Protein AF-A0AAV9ZJG4-F1 (afdb_monomer_lite)

Secondary structure (DSSP, 8-state):
--HHHHHHHT-GGGTTS---HHHHHHHHHHHHHHHHHHH--TTTT--S-TTS-TTT-TTHHHHHHHS-HHHHHHHHHHHHHHHHS---HHHHHHHHHHHHHTHHHHHHHHHHHHHHHHHHS-----

Foldseek 3Di:
DDPVVVVVQCDPVDPPSNDDPQVVLQCLLLQLLVLLLPQQDVPLVVDPDPPDDLLRDDPLVVSLVPDPPSNVVSLPCNVVSCVVHPDDPSSVVSVCSCVVPRVVSSVSSVRNVVVVVCVVCPDPDD

Radius of gyration: 18.26 Å; chains: 1; bounding box: 48×45×38 Å

Sequence (126 aa):
MHASFGDFIMKPSHKPWSLDVAVAKNTLASGCLAMLQKQLKFNICNFPDSHLSNKEVTGSEKFIADLPDALTYASQFWGSHLADSMFDDKILVLLKEFLGTKFLFWSEVVSLRQEVVTAAFPCRNT

Organism: NCBI:txid2862362

pLDDT: mean 81.09, std 13.99, range [36.88, 97.31]

Structure (mmCIF, N/CA/C/O backbone):
data_AF-A0AAV9ZJG4-F1
#
_entry.id   AF-A0AAV9ZJG4-F1
#
loop_
_atom_site.group_PDB
_atom_site.id
_atom_site.type_symbol
_atom_site.label_atom_id
_atom_site.label_alt_id
_atom_site.label_comp_id
_atom_site.label_asym_id
_atom_site.label_entity_id
_atom_site.label_seq_id
_atom_site.pdbx_PDB_ins_code
_atom_site.Cartn_x
_atom_site.Cartn_y
_atom_site.Cartn_z
_atom_site.occupancy
_atom_site.B_iso_or_equiv
_atom_site.auth_seq_id
_atom_site.auth_comp_id
_atom_site.auth_asym_id
_atom_site.auth_atom_id
_atom_site.pdbx_PDB_model_num
ATOM 1 N N . MET A 1 1 ? 19.265 7.763 3.104 1.00 53.19 1 MET A N 1
ATOM 2 C CA . MET A 1 1 ? 19.841 6.955 2.005 1.00 53.19 1 MET A CA 1
ATOM 3 C C . MET A 1 1 ? 20.750 7.874 1.194 1.00 53.19 1 MET A C 1
ATOM 5 O O . MET A 1 1 ? 20.349 9.007 0.968 1.00 53.19 1 MET A O 1
ATOM 9 N N . HIS A 1 2 ? 21.972 7.465 0.839 1.00 72.38 2 HIS A N 1
ATOM 10 C CA . HIS A 1 2 ? 22.884 8.321 0.064 1.00 72.38 2 HIS A CA 1
ATOM 11 C C . HIS A 1 2 ? 22.439 8.362 -1.407 1.00 72.38 2 HIS A C 1
ATOM 13 O O . HIS A 1 2 ? 22.121 7.309 -1.959 1.00 72.38 2 HIS A O 1
ATOM 19 N N . ALA A 1 3 ? 22.421 9.542 -2.039 1.00 67.94 3 ALA A N 1
ATOM 20 C CA . ALA A 1 3 ? 21.928 9.720 -3.413 1.00 67.94 3 ALA A CA 1
ATOM 21 C C . ALA A 1 3 ? 22.610 8.770 -4.418 1.00 67.94 3 ALA A C 1
ATOM 23 O O . ALA A 1 3 ? 21.952 8.187 -5.275 1.00 67.94 3 ALA A O 1
ATOM 24 N N . SER A 1 4 ? 23.904 8.492 -4.219 1.00 79.31 4 SER A N 1
ATOM 25 C CA . SER A 1 4 ? 24.670 7.601 -5.099 1.00 79.31 4 SER A CA 1
ATOM 26 C C . SER A 1 4 ? 24.218 6.138 -5.079 1.00 79.31 4 SER A C 1
ATOM 28 O O . SER A 1 4 ? 24.581 5.396 -5.985 1.00 79.31 4 SER A O 1
ATOM 30 N N . PHE A 1 5 ? 23.484 5.688 -4.053 1.00 76.75 5 PHE A N 1
ATOM 31 C CA . PHE A 1 5 ? 23.027 4.298 -3.982 1.00 76.75 5 PHE A CA 1
ATOM 32 C C . PHE A 1 5 ? 21.896 4.035 -4.979 1.00 76.75 5 PHE A C 1
ATOM 34 O O . PHE A 1 5 ? 21.943 3.038 -5.695 1.00 76.75 5 PHE A O 1
ATOM 41 N N . GLY A 1 6 ? 20.925 4.952 -5.071 1.00 73.44 6 GLY A N 1
ATOM 42 C CA . GLY A 1 6 ? 19.853 4.877 -6.066 1.00 73.44 6 GLY A CA 1
ATOM 43 C C . GLY A 1 6 ? 20.415 4.904 -7.487 1.00 73.44 6 GLY A C 1
ATOM 44 O O . GLY A 1 6 ? 20.127 4.018 -8.289 1.00 73.44 6 GLY A O 1
ATOM 45 N N . ASP A 1 7 ? 21.322 5.842 -7.754 1.00 77.62 7 ASP A N 1
ATOM 46 C CA . ASP A 1 7 ? 21.979 5.961 -9.060 1.00 77.62 7 ASP A CA 1
ATOM 47 C C . ASP A 1 7 ? 22.820 4.731 -9.424 1.00 77.62 7 ASP A C 1
ATOM 49 O O . ASP 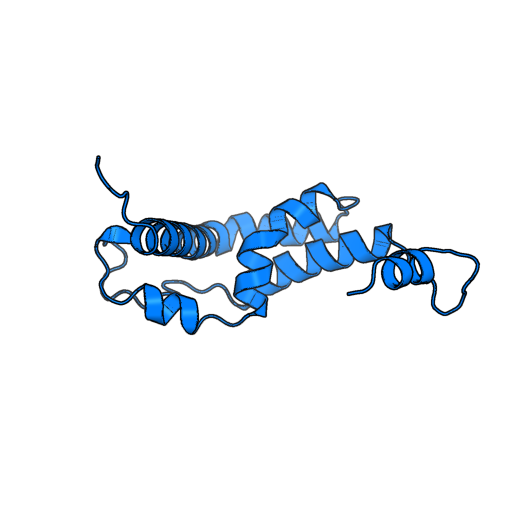A 1 7 ? 22.973 4.399 -10.601 1.00 77.62 7 ASP A O 1
ATOM 53 N N . PHE A 1 8 ? 23.393 4.053 -8.427 1.00 78.38 8 PHE A N 1
ATOM 54 C CA . PHE A 1 8 ? 24.179 2.841 -8.630 1.00 78.38 8 PHE A CA 1
ATOM 55 C C . PHE A 1 8 ? 23.300 1.659 -9.051 1.00 78.38 8 PHE A C 1
ATOM 57 O O . PHE A 1 8 ? 23.614 0.986 -10.031 1.00 78.38 8 PHE A O 1
ATOM 64 N N . ILE A 1 9 ? 22.179 1.426 -8.362 1.00 80.12 9 ILE A N 1
ATOM 65 C CA . ILE A 1 9 ? 21.298 0.287 -8.659 1.00 80.12 9 ILE A CA 1
ATOM 66 C C . ILE A 1 9 ? 20.468 0.497 -9.928 1.00 80.12 9 ILE A C 1
ATOM 68 O O . ILE A 1 9 ? 20.104 -0.473 -10.575 1.00 80.12 9 ILE A O 1
ATOM 72 N N . MET A 1 10 ? 20.192 1.736 -10.340 1.00 80.69 10 MET A N 1
ATOM 73 C CA . MET A 1 10 ? 19.413 2.008 -11.559 1.00 80.69 10 MET A CA 1
ATOM 74 C C . MET A 1 10 ? 20.226 1.860 -12.856 1.00 80.69 10 MET A C 1
ATOM 76 O O . MET A 1 10 ? 19.665 1.889 -13.950 1.00 80.69 10 MET A O 1
ATOM 80 N N . LYS A 1 11 ? 21.550 1.700 -12.765 1.00 80.38 11 LYS A N 1
ATOM 81 C CA . LYS A 1 11 ? 22.441 1.602 -13.927 1.00 80.38 11 LYS A CA 1
ATOM 82 C C . LYS A 1 11 ? 22.491 0.167 -14.481 1.00 80.38 11 LYS A C 1
ATOM 84 O O . LYS A 1 11 ? 22.970 -0.737 -13.791 1.00 80.38 11 LYS A O 1
ATOM 89 N N . PRO A 1 12 ? 22.121 -0.058 -15.761 1.00 71.38 12 PRO A N 1
ATOM 90 C CA . PRO A 1 12 ? 22.137 -1.389 -16.385 1.00 71.38 12 PRO A CA 1
ATOM 91 C C . PRO A 1 12 ? 23.527 -2.036 -16.467 1.00 71.38 12 PRO A C 1
ATOM 93 O O . PRO A 1 12 ? 23.640 -3.248 -16.631 1.00 71.38 12 PRO A O 1
ATOM 96 N N . SER A 1 13 ? 24.593 -1.236 -16.359 1.00 76.50 13 SER A N 1
ATOM 97 C CA . SER A 1 13 ? 25.990 -1.680 -16.397 1.00 76.50 13 SER A CA 1
ATOM 98 C C . SER A 1 13 ? 26.426 -2.478 -15.165 1.00 76.50 13 SER A C 1
ATOM 100 O O . SER A 1 13 ? 27.489 -3.088 -15.197 1.00 76.50 13 SER A O 1
ATOM 102 N N . HIS A 1 14 ? 25.633 -2.495 -14.088 1.00 75.88 14 HIS A N 1
ATOM 103 C CA . HIS A 1 14 ? 25.968 -3.172 -12.830 1.00 75.88 14 HIS A CA 1
ATOM 104 C C . HIS A 1 14 ? 25.203 -4.485 -12.626 1.00 75.88 14 HIS A C 1
ATOM 106 O O . HIS A 1 14 ? 24.881 -4.853 -11.497 1.00 75.88 14 HIS A O 1
ATOM 112 N N . LYS A 1 15 ? 24.903 -5.221 -13.706 1.00 77.00 15 LYS A N 1
ATOM 113 C CA . LYS A 1 15 ? 24.338 -6.575 -13.593 1.00 77.00 15 LYS A CA 1
ATOM 114 C C . LYS A 1 15 ? 25.252 -7.481 -12.746 1.00 77.00 15 LYS A C 1
ATOM 116 O O . LYS A 1 15 ? 26.470 -7.406 -12.896 1.00 77.00 15 LYS A O 1
ATOM 121 N N . PRO A 1 16 ? 24.685 -8.357 -11.895 1.00 74.62 16 PRO A N 1
ATOM 122 C CA . PRO A 1 16 ? 23.255 -8.656 -11.745 1.00 74.62 16 PRO A CA 1
ATOM 123 C C . PRO A 1 16 ? 22.469 -7.703 -10.822 1.00 74.62 16 PRO A C 1
ATOM 125 O O . PRO A 1 16 ? 21.264 -7.870 -10.688 1.00 74.62 16 PRO A O 1
ATOM 128 N N . TRP A 1 17 ? 23.107 -6.712 -10.196 1.00 76.56 17 TRP A N 1
ATOM 129 C CA . TRP A 1 17 ? 22.491 -5.846 -9.175 1.00 76.56 17 TRP A CA 1
ATOM 130 C C . TRP A 1 17 ? 21.710 -4.649 -9.737 1.00 76.56 17 TRP A C 1
ATOM 132 O O . TRP A 1 17 ? 21.218 -3.823 -8.968 1.00 76.56 17 TRP A O 1
ATOM 142 N N . SER A 1 18 ? 21.595 -4.542 -11.064 1.00 79.88 18 SER A N 1
ATOM 143 C CA . SER A 1 18 ? 20.805 -3.498 -11.712 1.00 79.88 18 SER A CA 1
ATOM 144 C C . SER A 1 18 ? 19.307 -3.740 -11.501 1.00 79.88 18 SER A C 1
ATOM 146 O O . SER A 1 18 ? 18.790 -4.793 -11.881 1.00 79.88 18 SER A O 1
ATOM 148 N N . LEU A 1 19 ? 18.611 -2.753 -10.952 1.00 83.19 19 LEU A N 1
ATOM 149 C CA . LEU A 1 19 ? 17.169 -2.731 -10.780 1.00 83.19 19 LEU A CA 1
ATOM 150 C C . LEU A 1 19 ? 16.498 -2.215 -12.054 1.00 83.19 19 LEU A C 1
ATOM 152 O O . LEU A 1 19 ? 16.790 -1.116 -12.524 1.00 83.19 19 LEU A O 1
ATOM 156 N N . ASP A 1 20 ? 15.545 -2.982 -12.572 1.00 87.19 20 ASP A N 1
ATOM 157 C CA . ASP A 1 20 ? 14.613 -2.471 -13.569 1.00 87.19 20 ASP A CA 1
ATOM 158 C C . ASP A 1 20 ? 13.610 -1.539 -12.873 1.00 87.19 20 ASP A C 1
ATOM 160 O O . ASP A 1 20 ? 12.763 -1.968 -12.086 1.00 87.19 20 ASP A O 1
ATOM 164 N N . VAL A 1 21 ? 13.741 -0.240 -13.144 1.00 85.62 21 VAL A N 1
ATOM 165 C CA . VAL A 1 21 ? 12.928 0.812 -12.521 1.00 85.62 21 VAL A CA 1
ATOM 166 C C . VAL A 1 21 ? 11.448 0.646 -12.856 1.00 85.62 21 VAL A C 1
ATOM 168 O O . VAL A 1 21 ? 10.598 0.905 -12.006 1.00 85.62 21 VAL A O 1
ATOM 171 N N . ALA A 1 22 ? 11.124 0.193 -14.065 1.00 86.44 22 ALA A N 1
ATOM 172 C CA . ALA A 1 22 ? 9.746 0.028 -14.496 1.00 86.44 22 ALA A CA 1
ATOM 173 C C . ALA A 1 22 ? 9.093 -1.156 -13.761 1.00 86.44 22 ALA A C 1
ATOM 175 O O . ALA A 1 22 ? 7.990 -1.031 -13.221 1.00 86.44 22 ALA A O 1
ATOM 176 N N . VAL A 1 23 ? 9.818 -2.272 -13.629 1.00 88.38 23 VAL A N 1
ATOM 177 C CA . VAL A 1 23 ? 9.383 -3.423 -12.816 1.00 88.38 23 VAL A CA 1
ATOM 178 C C . VAL A 1 23 ? 9.248 -3.039 -11.341 1.00 88.38 23 VAL A C 1
ATOM 180 O O . VAL A 1 23 ? 8.273 -3.422 -10.689 1.00 88.38 23 VAL A O 1
ATOM 183 N N . ALA A 1 24 ? 10.183 -2.252 -10.804 1.00 89.81 24 ALA A N 1
ATOM 184 C CA . ALA A 1 24 ? 10.135 -1.786 -9.421 1.00 89.81 24 ALA A CA 1
ATOM 185 C C . ALA A 1 24 ? 8.903 -0.906 -9.150 1.00 89.81 24 ALA A C 1
ATOM 187 O O . ALA A 1 24 ? 8.200 -1.128 -8.163 1.00 89.81 24 ALA A O 1
ATOM 188 N N . LYS A 1 25 ? 8.590 0.035 -10.050 1.00 91.19 25 LYS A N 1
ATOM 189 C CA . LYS A 1 25 ? 7.399 0.896 -9.965 1.00 91.19 25 LYS A CA 1
ATOM 190 C C . LYS A 1 25 ? 6.100 0.082 -9.963 1.00 91.19 25 LYS A C 1
ATOM 192 O O . LYS A 1 25 ? 5.275 0.257 -9.066 1.00 91.19 25 LYS A O 1
ATOM 197 N N . ASN A 1 26 ? 5.948 -0.886 -10.874 1.00 92.69 26 ASN A N 1
ATOM 198 C CA . ASN A 1 26 ? 4.778 -1.781 -10.877 1.00 92.69 26 ASN A CA 1
ATOM 199 C C . ASN A 1 26 ? 4.697 -2.638 -9.606 1.00 92.69 26 ASN A C 1
ATOM 201 O O . ASN A 1 26 ? 3.610 -2.881 -9.072 1.00 92.69 26 ASN A O 1
ATOM 205 N N . THR A 1 27 ? 5.843 -3.094 -9.100 1.00 93.69 27 THR A N 1
ATOM 206 C CA . THR A 1 27 ? 5.915 -3.885 -7.866 1.00 93.69 27 THR A CA 1
ATOM 207 C C . THR A 1 27 ? 5.450 -3.071 -6.662 1.00 93.69 27 THR A C 1
ATOM 209 O O . THR A 1 27 ? 4.680 -3.576 -5.850 1.00 93.69 27 THR A O 1
ATOM 212 N N . LEU A 1 28 ? 5.846 -1.800 -6.568 1.00 94.94 28 LEU A N 1
ATOM 213 C CA . LEU A 1 28 ? 5.402 -0.905 -5.499 1.00 94.94 28 LEU A CA 1
ATOM 214 C C . LEU A 1 28 ? 3.901 -0.611 -5.585 1.00 94.94 28 LEU A C 1
ATOM 216 O O . LEU A 1 28 ? 3.210 -0.719 -4.571 1.00 94.94 28 LEU A O 1
ATOM 220 N N . ALA A 1 29 ? 3.381 -0.311 -6.779 1.00 95.94 29 ALA A N 1
ATOM 221 C CA . ALA A 1 29 ? 1.954 -0.056 -6.983 1.00 95.94 29 ALA A CA 1
ATOM 222 C C . ALA A 1 29 ? 1.100 -1.278 -6.608 1.00 95.94 29 ALA A C 1
ATOM 224 O O . ALA A 1 29 ? 0.210 -1.195 -5.757 1.00 95.94 29 ALA A O 1
ATOM 225 N N . SER A 1 30 ? 1.417 -2.439 -7.187 1.00 96.38 30 SER A N 1
ATOM 226 C CA . SER A 1 30 ? 0.697 -3.686 -6.908 1.00 96.38 30 SER A CA 1
ATOM 227 C C . SER A 1 30 ? 0.872 -4.154 -5.460 1.00 96.38 30 SER A C 1
ATOM 229 O O . SER A 1 30 ? -0.088 -4.626 -4.855 1.00 96.38 30 SER A O 1
ATOM 231 N N . GLY A 1 31 ? 2.056 -3.969 -4.870 1.00 96.12 31 GLY A N 1
ATOM 232 C CA . GLY A 1 31 ? 2.323 -4.256 -3.463 1.00 96.12 31 GLY A CA 1
ATOM 233 C C . GLY A 1 31 ? 1.471 -3.405 -2.524 1.00 96.12 31 GLY A C 1
ATOM 234 O O . GLY A 1 31 ? 0.851 -3.944 -1.610 1.00 96.12 31 GLY A O 1
ATOM 235 N N . CYS A 1 32 ? 1.366 -2.097 -2.774 1.00 97.31 32 CYS A N 1
ATOM 236 C CA . CYS A 1 32 ? 0.517 -1.218 -1.971 1.00 97.31 32 CYS A CA 1
ATOM 237 C C . CYS A 1 32 ? -0.962 -1.608 -2.076 1.00 97.31 32 CYS A C 1
ATOM 239 O O . CYS A 1 32 ? -1.618 -1.763 -1.047 1.00 97.31 32 CYS A O 1
ATOM 241 N N . LEU A 1 33 ? -1.474 -1.833 -3.291 1.00 96.75 33 LEU A N 1
ATOM 242 C CA . LEU A 1 33 ? -2.863 -2.258 -3.499 1.00 96.75 33 LEU A CA 1
ATOM 243 C C . LEU A 1 33 ? -3.157 -3.595 -2.805 1.00 96.75 33 LEU A C 1
ATOM 245 O O . LEU A 1 33 ? -4.153 -3.713 -2.095 1.00 96.75 33 LEU A O 1
ATOM 249 N N . ALA A 1 34 ? -2.259 -4.577 -2.923 1.00 95.88 34 ALA A N 1
ATOM 250 C CA . ALA A 1 34 ? -2.394 -5.857 -2.232 1.00 95.88 34 ALA A CA 1
ATOM 251 C C . ALA A 1 34 ? -2.370 -5.693 -0.704 1.00 95.88 34 ALA A C 1
ATOM 253 O O . ALA A 1 34 ? -3.121 -6.368 0.007 1.00 95.88 34 ALA A O 1
ATOM 254 N N . MET A 1 35 ? -1.542 -4.782 -0.179 1.00 95.88 35 MET A N 1
ATOM 255 C CA . MET A 1 35 ? -1.503 -4.523 1.257 1.00 95.88 35 MET A CA 1
ATOM 256 C C . MET A 1 35 ? -2.786 -3.884 1.776 1.00 95.88 35 MET A C 1
ATOM 258 O O . MET A 1 35 ? -3.287 -4.306 2.822 1.00 95.88 35 MET A O 1
ATOM 262 N N . LEU A 1 36 ? -3.330 -2.918 1.036 1.00 94.75 36 LEU A N 1
ATOM 263 C CA . LEU A 1 36 ? -4.616 -2.300 1.341 1.00 94.75 36 LEU A CA 1
ATOM 264 C C . LEU A 1 36 ? -5.731 -3.340 1.301 1.00 94.75 36 LEU A C 1
ATOM 266 O O . LEU A 1 36 ? -6.504 -3.440 2.249 1.00 94.75 36 LEU A O 1
ATOM 270 N N . GLN A 1 37 ? -5.751 -4.187 0.271 1.00 94.12 37 GLN A N 1
ATOM 271 C CA . GLN A 1 37 ? -6.752 -5.240 0.134 1.00 94.12 37 GLN A CA 1
ATOM 272 C C . GLN A 1 37 ? -6.731 -6.223 1.310 1.00 94.12 37 GLN A C 1
ATOM 274 O O . GLN A 1 37 ? -7.782 -6.613 1.823 1.00 94.12 37 GLN A O 1
ATOM 279 N N . LYS A 1 38 ? -5.530 -6.601 1.759 1.00 92.88 38 LYS A N 1
ATOM 280 C CA . LYS A 1 38 ? -5.333 -7.577 2.833 1.00 92.88 38 LYS A CA 1
ATOM 281 C C . LYS A 1 38 ? -5.644 -7.020 4.220 1.00 92.88 38 LYS A C 1
ATOM 283 O O . LYS A 1 38 ? -6.202 -7.744 5.040 1.00 92.88 38 LYS A O 1
ATOM 288 N N . GLN A 1 39 ? -5.217 -5.793 4.516 1.00 91.00 39 GLN A N 1
ATOM 289 C CA . GLN A 1 39 ? -5.228 -5.280 5.890 1.00 91.00 39 GLN A CA 1
ATOM 290 C C . GLN A 1 39 ? -6.386 -4.327 6.189 1.00 91.00 39 GLN A C 1
ATOM 292 O O . GLN A 1 39 ? -6.764 -4.202 7.355 1.00 91.00 39 GLN A O 1
ATOM 297 N N . LEU A 1 40 ? -6.983 -3.688 5.175 1.00 90.44 40 LEU A N 1
ATOM 298 C CA . LEU A 1 40 ? -8.178 -2.882 5.399 1.00 90.44 40 LEU A CA 1
ATOM 299 C C . LEU A 1 40 ? -9.365 -3.779 5.740 1.00 90.44 40 LEU A C 1
ATOM 301 O O . LEU A 1 40 ? -9.704 -4.727 5.022 1.00 90.44 40 LEU A O 1
ATOM 305 N N . LYS A 1 41 ? -10.033 -3.446 6.835 1.00 84.19 41 LYS A N 1
ATOM 306 C CA . LYS A 1 41 ? -11.213 -4.142 7.342 1.00 84.19 41 LYS A CA 1
ATOM 307 C C . LYS A 1 41 ? -12.278 -3.120 7.715 1.00 84.19 41 LYS A C 1
ATOM 309 O O . LYS A 1 41 ? -11.950 -1.969 7.981 1.00 84.19 41 LYS A O 1
ATOM 314 N N . PHE A 1 42 ? -13.535 -3.556 7.715 1.00 74.19 42 PHE A N 1
ATOM 315 C CA . PHE A 1 42 ? -14.633 -2.732 8.210 1.00 74.19 42 PHE A CA 1
ATOM 316 C C . PHE A 1 42 ? -14.343 -2.301 9.646 1.00 74.19 42 PHE A C 1
ATOM 318 O O . PHE A 1 42 ? -13.859 -3.116 10.437 1.00 74.19 42 PHE A O 1
ATOM 325 N N . ASN A 1 43 ? -14.644 -1.039 9.955 1.00 69.44 43 ASN A N 1
ATOM 326 C CA . ASN A 1 43 ? -14.408 -0.449 11.263 1.00 69.44 43 ASN A CA 1
ATOM 327 C C . ASN A 1 43 ? -12.970 -0.688 11.747 1.00 69.44 43 ASN A C 1
ATOM 329 O O . ASN A 1 43 ? -12.738 -1.164 12.860 1.00 69.44 43 ASN A O 1
ATOM 333 N N . ILE A 1 44 ? -11.985 -0.433 10.875 1.00 69.44 44 ILE A N 1
ATOM 334 C CA . ILE A 1 44 ? -10.577 -0.687 11.200 1.00 69.44 44 ILE A CA 1
ATOM 335 C C . ILE A 1 44 ? -10.173 0.053 12.477 1.00 69.44 44 ILE A C 1
ATOM 337 O O . ILE A 1 44 ? -9.464 -0.526 13.293 1.00 69.44 44 ILE A O 1
ATOM 341 N N . CYS A 1 45 ? -10.738 1.244 12.673 1.00 63.78 45 CYS A N 1
ATOM 342 C CA . CYS A 1 45 ? -10.562 2.144 13.808 1.00 63.78 45 CYS A CA 1
ATOM 343 C C . CYS A 1 45 ? -11.339 1.744 15.070 1.00 63.78 45 CYS A C 1
ATOM 345 O O . CYS A 1 45 ? -11.236 2.420 16.091 1.00 63.78 45 CYS A O 1
ATOM 347 N N . ASN A 1 46 ? -12.087 0.636 15.007 1.00 67.50 46 ASN A N 1
ATOM 348 C CA . ASN A 1 46 ? -12.883 0.064 16.088 1.00 67.50 46 ASN A CA 1
ATOM 349 C C . ASN A 1 46 ? -13.773 1.097 16.798 1.00 67.50 46 ASN A C 1
ATOM 351 O O . ASN A 1 46 ? -13.831 1.159 18.028 1.00 67.50 46 ASN A O 1
ATOM 355 N N . PHE A 1 47 ? -14.451 1.926 16.011 1.00 66.88 47 PHE A N 1
ATOM 356 C CA . PHE A 1 47 ? -15.395 2.904 16.507 1.00 66.88 47 PHE A CA 1
ATOM 357 C C . PHE A 1 47 ? -16.599 2.222 17.162 1.00 66.88 47 PHE A C 1
ATOM 359 O O . PHE A 1 47 ? -17.105 1.234 16.617 1.00 66.88 47 PHE A O 1
ATOM 366 N N . PRO A 1 48 ? -17.070 2.742 18.314 1.00 62.09 48 PRO A N 1
ATOM 367 C CA . PRO A 1 48 ? -18.281 2.250 18.970 1.00 62.09 48 PRO A CA 1
ATOM 368 C C . PRO A 1 48 ? -19.523 2.394 18.086 1.00 62.09 48 PRO A C 1
ATOM 370 O O . PRO A 1 48 ? -20.457 1.607 18.204 1.00 62.09 48 PRO A O 1
ATOM 373 N N . ASP A 1 49 ? -19.511 3.395 17.205 1.00 67.12 49 ASP A N 1
ATOM 374 C CA . ASP A 1 49 ? -20.575 3.697 16.262 1.00 67.12 49 ASP A CA 1
ATOM 375 C C . ASP A 1 49 ? -19.959 4.157 14.930 1.00 67.12 49 ASP A C 1
ATOM 377 O O . ASP A 1 49 ? -19.191 5.118 14.886 1.00 67.12 49 ASP A O 1
ATOM 381 N N . SER A 1 50 ? -20.288 3.454 13.844 1.00 66.00 50 SER A N 1
ATOM 382 C CA . SER A 1 50 ? -19.840 3.775 12.483 1.00 66.00 50 SER A CA 1
ATOM 383 C C . SER A 1 50 ? -20.520 5.012 11.884 1.00 66.00 50 SER A C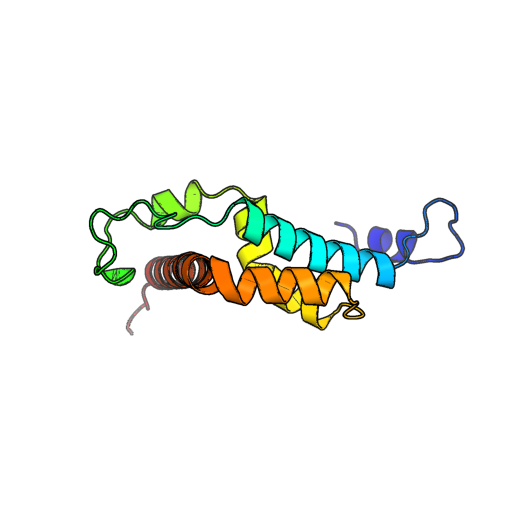 1
ATOM 385 O O . SER A 1 50 ? -20.160 5.426 10.786 1.00 66.00 50 SER A O 1
ATOM 387 N N . HIS A 1 51 ? -21.524 5.580 12.559 1.00 66.00 51 HIS A N 1
ATOM 388 C CA . HIS A 1 51 ? -22.191 6.820 12.163 1.00 66.00 51 HIS A CA 1
ATOM 389 C C . HIS A 1 51 ? -21.510 8.076 12.713 1.00 66.00 51 HIS A C 1
ATOM 391 O O . HIS A 1 51 ? -21.8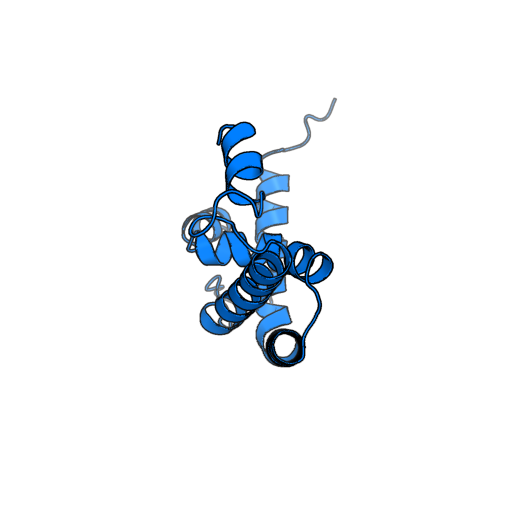28 9.176 12.259 1.00 66.00 51 HIS A O 1
ATOM 397 N N . LEU A 1 52 ? -20.586 7.929 13.667 1.00 62.97 52 LEU A N 1
ATOM 398 C CA . LEU A 1 52 ? -19.823 9.054 14.193 1.00 62.97 52 LEU A CA 1
ATOM 399 C C . LEU A 1 52 ? -18.807 9.532 13.162 1.00 62.97 52 LEU A C 1
ATOM 401 O O . LEU A 1 52 ? -18.113 8.744 12.518 1.00 62.97 52 LEU A O 1
ATOM 405 N N . SER A 1 53 ? -18.693 10.850 13.031 1.00 65.62 53 SER A N 1
ATOM 406 C CA . SER A 1 53 ? -17.627 11.451 12.245 1.00 65.62 53 SER A CA 1
ATOM 407 C C . SER A 1 53 ? -16.274 11.145 12.880 1.00 65.62 53 SER A C 1
ATOM 409 O O . SER A 1 53 ? -16.125 11.158 14.101 1.00 65.62 53 SER A O 1
ATOM 411 N N . ASN A 1 54 ? -15.241 10.987 12.053 1.00 65.88 54 ASN A N 1
ATOM 412 C CA . ASN A 1 54 ? -13.854 10.833 12.505 1.00 65.88 54 ASN A CA 1
ATOM 413 C C . ASN A 1 54 ? -13.395 11.950 13.468 1.00 65.88 54 ASN A C 1
ATOM 415 O O . ASN A 1 54 ? -12.508 11.723 14.287 1.00 65.88 54 ASN A O 1
ATOM 419 N N . LYS A 1 55 ? -14.019 13.137 13.397 1.00 64.69 55 LYS A N 1
ATOM 420 C CA . LYS A 1 55 ? -13.781 14.283 14.296 1.00 64.69 55 LYS A CA 1
ATOM 421 C C . LYS A 1 55 ? -14.366 14.110 15.696 1.00 64.69 55 LYS A C 1
ATOM 423 O O . LYS A 1 55 ? -13.903 14.738 16.640 1.00 64.69 55 LYS A O 1
ATOM 428 N N . GLU A 1 56 ? -15.413 13.306 15.816 1.00 62.19 56 GLU A N 1
ATOM 429 C CA . GLU A 1 56 ? -16.168 13.108 17.055 1.00 62.19 56 GLU A CA 1
ATOM 430 C C . GLU A 1 56 ? -15.572 11.975 17.899 1.00 62.19 56 GLU A C 1
ATOM 432 O O . GLU A 1 56 ? -15.975 11.769 19.045 1.00 62.19 56 GLU A O 1
ATOM 437 N N . VAL A 1 57 ? -14.577 11.257 17.363 1.00 65.25 57 VAL A N 1
ATOM 438 C CA . VAL A 1 57 ? -13.955 10.133 18.052 1.00 65.25 57 VAL A CA 1
ATOM 439 C C . VAL A 1 57 ? -12.745 10.570 18.870 1.00 65.25 57 VAL A C 1
ATOM 441 O O . VAL A 1 57 ? -11.686 10.923 18.353 1.00 65.25 57 VAL A O 1
ATOM 444 N N . THR A 1 58 ? -12.879 10.440 20.186 1.00 65.62 58 THR A N 1
ATOM 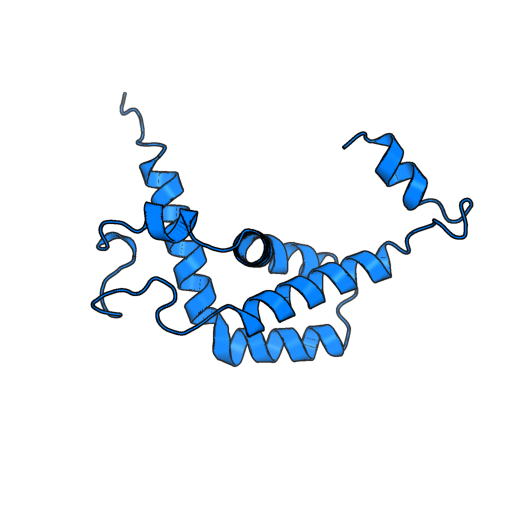445 C CA . THR A 1 58 ? -11.779 10.564 21.145 1.00 65.62 58 THR A CA 1
ATOM 446 C C . THR A 1 58 ? -10.864 9.333 21.081 1.00 65.62 58 THR A C 1
ATOM 448 O O . THR A 1 58 ? -11.327 8.198 21.156 1.00 65.62 58 THR A O 1
ATOM 451 N N . GLY A 1 59 ? -9.546 9.542 20.955 1.00 66.75 59 GLY A N 1
ATOM 452 C CA . GLY A 1 59 ? -8.541 8.462 20.939 1.00 66.75 59 GLY A CA 1
ATOM 453 C C . GLY A 1 59 ? -8.089 7.977 19.553 1.00 66.75 59 GLY A C 1
ATOM 454 O O . GLY A 1 59 ? -7.343 7.000 19.464 1.00 66.75 59 GLY A O 1
ATOM 455 N N . SER A 1 60 ? -8.479 8.669 18.481 1.00 68.75 60 SER A N 1
ATOM 456 C CA . SER A 1 60 ? -8.062 8.392 17.095 1.00 68.75 60 SER A CA 1
ATOM 457 C C . SER A 1 60 ? -6.539 8.438 16.879 1.00 68.75 60 SER A C 1
ATOM 459 O O . SER A 1 60 ? -6.003 7.671 16.081 1.00 68.75 60 SER A O 1
ATOM 461 N N . GLU A 1 61 ? -5.822 9.269 17.638 1.00 72.50 61 GLU A N 1
ATOM 462 C CA . GLU A 1 61 ? -4.354 9.376 17.615 1.00 72.50 61 GLU A CA 1
ATOM 463 C C . GLU A 1 61 ? -3.660 8.057 17.965 1.00 72.50 61 GLU A C 1
ATOM 465 O O . GLU A 1 61 ? -2.740 7.625 17.269 1.00 72.50 61 GLU A O 1
ATOM 470 N N . LYS A 1 62 ? -4.139 7.385 19.018 1.00 74.25 62 LYS A N 1
ATOM 471 C CA . LYS A 1 62 ? -3.605 6.091 19.449 1.00 74.25 62 LYS A CA 1
ATOM 472 C C . LYS A 1 62 ? -3.849 5.028 18.385 1.00 74.25 62 LYS A C 1
ATOM 474 O O . LYS A 1 62 ? -2.964 4.238 18.086 1.00 74.25 62 LYS A O 1
ATOM 479 N N . PHE A 1 63 ? -5.028 5.057 17.770 1.00 75.06 63 PHE A N 1
ATOM 480 C CA . PHE A 1 63 ? -5.364 4.126 16.707 1.00 75.06 63 PHE A CA 1
ATOM 481 C C . PHE A 1 63 ? -4.425 4.263 15.499 1.00 75.06 63 PHE A C 1
ATOM 483 O O . PHE A 1 63 ? -3.919 3.267 14.990 1.00 75.06 63 PHE A O 1
ATOM 490 N N . ILE A 1 64 ? -4.147 5.496 15.065 1.00 76.38 64 ILE A N 1
ATOM 491 C CA . ILE A 1 64 ? -3.197 5.754 13.976 1.00 76.38 64 ILE A CA 1
ATOM 492 C C . ILE A 1 64 ? -1.783 5.306 14.348 1.00 76.38 64 ILE A C 1
ATOM 494 O O . ILE A 1 64 ? -1.084 4.772 13.489 1.00 76.38 64 ILE A O 1
ATOM 498 N N . ALA A 1 65 ? -1.366 5.512 15.599 1.00 78.81 65 ALA A N 1
ATOM 499 C CA . ALA A 1 65 ? -0.062 5.068 16.086 1.00 78.81 65 ALA A CA 1
ATOM 500 C C . ALA A 1 65 ? 0.074 3.534 16.107 1.00 78.81 65 ALA A C 1
ATOM 502 O O . ALA A 1 65 ? 1.167 3.021 15.881 1.00 78.81 65 ALA A O 1
ATOM 503 N N . ASP A 1 66 ? -1.028 2.812 16.324 1.00 83.19 66 ASP A N 1
ATOM 504 C CA . ASP A 1 66 ? -1.061 1.347 16.365 1.00 83.19 66 ASP A CA 1
ATOM 505 C C . ASP A 1 66 ? -1.209 0.700 14.967 1.00 83.19 66 ASP A C 1
ATOM 507 O O . ASP A 1 66 ? -1.126 -0.527 14.831 1.00 83.19 66 ASP A O 1
ATOM 511 N N . LEU A 1 67 ? -1.426 1.487 13.902 1.00 85.00 67 LEU A N 1
ATOM 512 C CA . LEU A 1 67 ? -1.503 0.954 12.540 1.00 85.00 67 LEU A CA 1
ATOM 513 C C . LEU A 1 67 ? -0.139 0.411 12.085 1.00 85.00 67 LEU A C 1
ATOM 515 O O . LEU A 1 67 ? 0.869 1.106 12.206 1.00 85.00 67 LEU A O 1
ATOM 519 N N . PRO A 1 68 ? -0.089 -0.779 11.453 1.00 89.88 68 PRO A N 1
ATOM 520 C CA . PRO A 1 68 ? 1.158 -1.305 10.911 1.00 89.88 68 PRO A CA 1
ATOM 521 C C . PRO A 1 68 ? 1.802 -0.333 9.916 1.00 89.88 68 PRO A C 1
ATOM 523 O O . PRO A 1 68 ? 1.137 0.123 8.982 1.00 89.88 68 PRO A O 1
ATOM 526 N N . ASP A 1 69 ? 3.113 -0.104 10.036 1.00 90.19 69 ASP A N 1
ATOM 527 C CA . ASP A 1 69 ? 3.869 0.812 9.165 1.00 90.19 69 ASP A CA 1
ATOM 528 C C . ASP A 1 69 ? 3.637 0.545 7.675 1.00 90.19 69 ASP A C 1
ATOM 530 O O . ASP A 1 69 ? 3.473 1.468 6.880 1.00 90.19 69 ASP A O 1
ATOM 534 N N . ALA A 1 70 ? 3.554 -0.730 7.287 1.00 91.75 70 ALA A N 1
ATOM 535 C CA . ALA A 1 70 ? 3.289 -1.129 5.909 1.00 91.75 70 ALA A CA 1
ATOM 536 C C . ALA A 1 70 ? 1.901 -0.685 5.414 1.00 91.75 70 ALA A C 1
ATOM 538 O O . ALA A 1 70 ? 1.760 -0.280 4.260 1.00 91.75 70 ALA A O 1
ATOM 539 N N . LEU A 1 71 ? 0.876 -0.740 6.271 1.00 91.75 71 LEU A N 1
ATOM 540 C CA . LEU A 1 71 ? -0.467 -0.267 5.934 1.00 91.75 71 LEU A CA 1
ATOM 541 C C . LEU A 1 71 ? -0.504 1.262 5.891 1.00 91.75 71 LEU A C 1
ATOM 543 O O . LEU A 1 71 ? -1.089 1.834 4.972 1.00 91.75 71 LEU A O 1
ATOM 547 N N . THR A 1 72 ? 0.166 1.921 6.834 1.00 91.19 72 THR A N 1
ATOM 548 C CA . THR A 1 72 ? 0.322 3.379 6.860 1.00 91.19 72 THR A CA 1
ATOM 549 C C . THR A 1 72 ? 1.031 3.885 5.604 1.00 91.19 72 THR A C 1
ATOM 551 O O . THR A 1 72 ? 0.587 4.859 4.992 1.00 91.19 72 THR A O 1
ATOM 554 N N . TYR A 1 73 ? 2.095 3.206 5.175 1.00 93.56 73 TYR A N 1
ATOM 555 C CA . TYR A 1 73 ? 2.809 3.498 3.937 1.00 93.56 73 TYR A CA 1
ATOM 556 C C . TYR A 1 73 ? 1.916 3.272 2.713 1.00 93.56 73 TYR A C 1
ATOM 558 O O . TYR A 1 73 ? 1.721 4.188 1.914 1.00 93.56 73 TYR A O 1
ATOM 566 N N . ALA A 1 74 ? 1.308 2.089 2.587 1.00 95.69 74 ALA A N 1
ATOM 567 C CA . ALA A 1 74 ? 0.450 1.771 1.449 1.00 95.69 74 ALA A CA 1
ATOM 568 C C . ALA A 1 74 ? -0.724 2.756 1.328 1.00 95.69 74 ALA A C 1
ATOM 570 O O . ALA A 1 74 ? -1.009 3.233 0.235 1.00 95.69 74 ALA A O 1
ATOM 571 N N . SER A 1 75 ? -1.345 3.136 2.450 1.00 93.38 75 SER A N 1
ATOM 572 C CA . SER A 1 75 ? -2.475 4.078 2.484 1.00 93.38 75 SER A CA 1
ATOM 573 C C . SER A 1 75 ? -2.105 5.475 1.990 1.00 93.38 75 SER A C 1
ATOM 575 O O . SER A 1 75 ? -2.969 6.169 1.458 1.00 93.38 75 SER A O 1
ATOM 577 N N . GLN A 1 76 ? -0.840 5.877 2.143 1.00 92.81 76 GLN A N 1
ATOM 578 C CA . GLN A 1 76 ? -0.329 7.174 1.695 1.00 92.81 76 GLN A CA 1
ATOM 579 C C . GLN A 1 76 ? 0.137 7.156 0.240 1.00 92.81 76 GLN A C 1
ATOM 581 O O . GLN A 1 76 ? -0.123 8.103 -0.495 1.00 92.81 76 GLN A O 1
ATOM 586 N N . PHE A 1 77 ? 0.840 6.100 -0.173 1.00 94.75 77 PHE A N 1
ATOM 587 C CA . PHE A 1 77 ? 1.625 6.135 -1.407 1.00 94.75 77 PHE A CA 1
ATOM 588 C C . PHE A 1 77 ? 1.049 5.311 -2.560 1.00 94.75 77 PHE A C 1
ATOM 590 O O . PHE A 1 77 ? 1.544 5.452 -3.676 1.00 94.75 77 PHE A O 1
ATOM 597 N N . TRP A 1 78 ? 0.003 4.495 -2.354 1.00 96.62 78 TRP A N 1
ATOM 598 C CA . TRP A 1 78 ? -0.540 3.648 -3.429 1.00 96.62 78 TRP A CA 1
ATOM 599 C C . TRP A 1 78 ? -0.898 4.442 -4.696 1.00 96.62 78 TRP A C 1
ATOM 601 O O . TRP A 1 78 ? -0.575 3.995 -5.792 1.00 96.62 78 TRP A O 1
ATOM 611 N N . GLY A 1 79 ? -1.506 5.627 -4.558 1.00 94.56 79 GLY A N 1
ATOM 612 C CA . GLY A 1 79 ? -1.917 6.461 -5.692 1.00 94.56 79 GLY A CA 1
ATOM 613 C C . GLY A 1 79 ? -0.738 7.079 -6.450 1.00 94.56 79 GLY A C 1
ATOM 614 O O . GLY A 1 79 ? -0.752 7.120 -7.677 1.00 94.56 79 GLY A O 1
ATOM 615 N N . SER A 1 80 ? 0.312 7.494 -5.733 1.00 95.12 80 SER A N 1
ATOM 616 C CA . SER A 1 80 ? 1.561 7.976 -6.342 1.00 95.12 80 SER A CA 1
ATOM 617 C C . SER A 1 80 ? 2.263 6.851 -7.098 1.00 95.12 80 SER A C 1
ATOM 619 O O . SER A 1 80 ? 2.606 7.027 -8.263 1.00 95.12 80 SER A O 1
ATOM 621 N N . HIS A 1 81 ? 2.405 5.675 -6.481 1.00 95.06 81 HIS A N 1
ATOM 622 C CA . HIS A 1 81 ? 3.014 4.521 -7.143 1.00 95.06 81 HIS A CA 1
ATOM 623 C C . HIS A 1 81 ? 2.205 4.062 -8.352 1.00 95.06 81 HIS A C 1
ATOM 625 O O . HIS A 1 81 ? 2.786 3.667 -9.35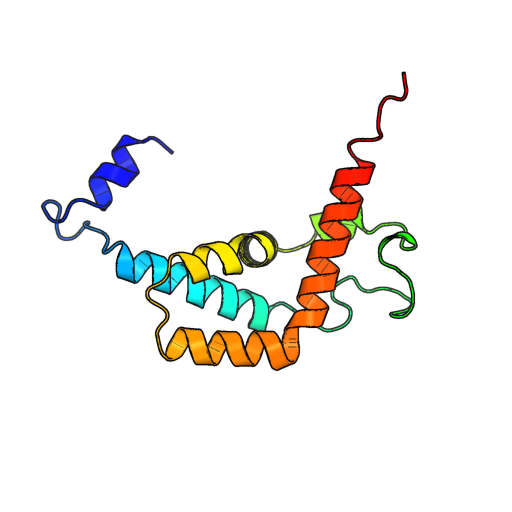7 1.00 95.06 81 HIS A O 1
ATOM 631 N N . LEU A 1 82 ? 0.874 4.144 -8.282 1.00 94.50 82 LEU A N 1
ATOM 632 C CA . LEU A 1 82 ? -0.002 3.852 -9.412 1.00 94.50 82 LEU A CA 1
ATOM 633 C C . LEU A 1 82 ? 0.243 4.814 -10.581 1.00 94.50 82 LEU A C 1
ATOM 635 O O . LEU A 1 82 ? 0.380 4.349 -11.710 1.00 94.50 82 LEU A O 1
ATOM 639 N N . ALA A 1 83 ? 0.344 6.119 -10.311 1.00 93.75 83 ALA A N 1
ATOM 640 C CA . ALA A 1 83 ? 0.622 7.137 -11.325 1.00 93.75 83 ALA A CA 1
ATOM 641 C C . ALA A 1 83 ? 2.002 6.964 -11.982 1.00 93.75 83 ALA A C 1
ATOM 643 O O . ALA A 1 83 ? 2.171 7.276 -13.157 1.00 93.75 83 ALA A O 1
ATOM 644 N N . ASP A 1 84 ? 2.974 6.442 -11.233 1.00 91.62 84 ASP A N 1
ATOM 645 C CA . ASP A 1 84 ? 4.315 6.138 -11.728 1.00 91.62 84 ASP A CA 1
ATOM 646 C C . ASP A 1 84 ? 4.429 4.789 -12.451 1.00 91.62 84 ASP A C 1
ATOM 648 O O . ASP A 1 84 ? 5.439 4.540 -13.114 1.00 91.62 84 ASP A O 1
ATOM 652 N N . SER A 1 85 ? 3.447 3.902 -12.294 1.00 91.62 85 SER A N 1
ATOM 653 C CA . SER A 1 85 ? 3.478 2.544 -12.840 1.00 91.62 85 SER A CA 1
ATOM 654 C C . SER A 1 85 ? 3.154 2.503 -14.336 1.00 91.62 85 SER A C 1
ATOM 656 O O . SER A 1 85 ? 2.515 3.396 -14.883 1.00 91.62 85 SER A O 1
ATOM 658 N N . MET A 1 86 ? 3.532 1.409 -15.000 1.00 89.12 86 MET A N 1
ATOM 659 C CA . MET A 1 86 ? 3.127 1.124 -16.382 1.00 89.12 86 MET A CA 1
ATOM 660 C C . MET A 1 86 ? 1.647 0.730 -16.509 1.00 89.12 86 MET A C 1
ATOM 662 O O . MET A 1 86 ? 1.182 0.553 -17.629 1.00 89.12 86 MET A O 1
ATOM 666 N N . PHE A 1 87 ? 0.927 0.588 -15.387 1.00 86.62 87 PHE A N 1
ATOM 667 C CA . PHE A 1 87 ? -0.491 0.228 -15.328 1.00 86.62 87 PHE A CA 1
ATOM 668 C C . PHE A 1 87 ? -0.827 -1.033 -16.151 1.00 86.62 87 PHE A C 1
ATOM 670 O O . PHE A 1 87 ? -1.406 -0.969 -17.232 1.00 86.62 87 PHE A O 1
ATOM 677 N N . ASP A 1 88 ? -0.442 -2.204 -15.639 1.00 91.69 88 ASP A N 1
ATOM 678 C CA . ASP A 1 88 ? -0.718 -3.495 -16.280 1.00 91.69 88 ASP A CA 1
ATOM 679 C C . ASP A 1 88 ? -2.052 -4.128 -15.823 1.00 91.69 88 ASP A C 1
ATOM 681 O O . ASP A 1 88 ? -2.716 -3.654 -14.895 1.00 91.69 88 ASP A O 1
ATOM 685 N N . ASP A 1 89 ? -2.446 -5.234 -16.465 1.00 93.88 89 ASP A N 1
ATOM 686 C CA . ASP A 1 89 ? -3.694 -5.953 -16.160 1.00 93.88 89 ASP A CA 1
ATOM 687 C C . ASP A 1 89 ? -3.786 -6.387 -14.692 1.00 93.88 89 ASP A C 1
ATOM 689 O O . ASP A 1 89 ? -4.862 -6.364 -14.088 1.00 93.88 89 ASP A O 1
ATOM 693 N N . LYS A 1 90 ? -2.652 -6.752 -14.084 1.00 93.25 90 LYS A N 1
ATOM 694 C CA . LYS A 1 90 ? -2.597 -7.149 -12.675 1.00 93.25 90 LYS A CA 1
ATOM 695 C C . LYS A 1 90 ? -2.942 -5.967 -11.772 1.00 93.25 90 LYS A C 1
ATOM 697 O O . LYS A 1 90 ? -3.735 -6.120 -10.843 1.00 93.25 90 LYS A O 1
ATOM 702 N N . ILE A 1 91 ? -2.362 -4.797 -12.033 1.00 95.06 91 ILE A N 1
ATOM 703 C CA . ILE A 1 91 ? -2.685 -3.560 -11.317 1.00 95.06 91 ILE A CA 1
ATOM 704 C C . ILE A 1 91 ? -4.162 -3.207 -11.503 1.00 95.06 91 ILE A C 1
ATOM 706 O O . ILE A 1 91 ? -4.821 -2.863 -10.524 1.00 95.06 91 ILE A O 1
ATOM 710 N N . LEU A 1 92 ? -4.702 -3.344 -12.716 1.00 95.38 92 LEU A N 1
ATOM 711 C CA . LEU A 1 92 ? -6.107 -3.049 -12.991 1.00 95.38 92 LEU A CA 1
ATOM 712 C C . LEU A 1 92 ? -7.059 -3.936 -12.173 1.00 95.38 92 LEU A C 1
ATOM 714 O O . LEU A 1 92 ? -8.046 -3.433 -11.635 1.00 95.38 92 LEU A O 1
ATOM 718 N N . VAL A 1 93 ? -6.771 -5.236 -12.056 1.00 96.62 93 VAL A N 1
ATOM 719 C CA . VAL A 1 93 ? -7.560 -6.162 -11.223 1.00 96.62 93 VAL A CA 1
ATOM 720 C C . VAL A 1 93 ? -7.509 -5.742 -9.754 1.00 96.62 93 VAL A C 1
ATOM 722 O O . VAL A 1 93 ? -8.557 -5.530 -9.146 1.00 96.62 93 VAL A O 1
ATOM 725 N N . LEU A 1 94 ? -6.307 -5.532 -9.210 1.00 96.56 94 LEU A N 1
ATOM 726 C CA . LEU A 1 94 ? -6.126 -5.119 -7.814 1.00 96.56 94 LEU A CA 1
ATOM 727 C C . LEU A 1 94 ? -6.807 -3.779 -7.512 1.00 96.56 94 LEU A C 1
ATOM 729 O O . LEU A 1 94 ? -7.413 -3.609 -6.456 1.00 96.56 94 LEU A O 1
ATOM 733 N N . LEU A 1 95 ? -6.734 -2.829 -8.446 1.00 96.88 95 LEU A N 1
ATOM 734 C CA . LEU A 1 95 ? -7.367 -1.525 -8.311 1.00 96.88 95 LEU A CA 1
ATOM 735 C C . LEU A 1 95 ? -8.892 -1.648 -8.282 1.00 96.88 95 LEU A C 1
ATOM 737 O O . LEU A 1 95 ? -9.533 -1.023 -7.441 1.00 96.88 95 LEU A O 1
ATOM 741 N N . LYS A 1 96 ? -9.482 -2.465 -9.161 1.00 96.69 96 LYS A N 1
ATOM 742 C CA . LYS A 1 96 ? -10.934 -2.707 -9.169 1.00 96.69 96 LYS A CA 1
ATOM 743 C C . LYS A 1 96 ? -11.411 -3.331 -7.861 1.00 96.69 96 LYS A C 1
ATOM 745 O O . LYS A 1 96 ? -12.411 -2.881 -7.308 1.00 96.69 96 LYS A O 1
ATOM 750 N N . GLU A 1 97 ? -10.695 -4.330 -7.351 1.00 95.25 97 GLU A N 1
ATOM 751 C CA . GLU A 1 97 ? -11.022 -4.973 -6.074 1.00 95.25 97 GLU A CA 1
ATOM 752 C C . GLU A 1 97 ? -10.936 -3.987 -4.906 1.00 95.25 97 GLU A C 1
ATOM 754 O O . GLU A 1 97 ? -11.868 -3.894 -4.098 1.00 95.25 97 GLU A O 1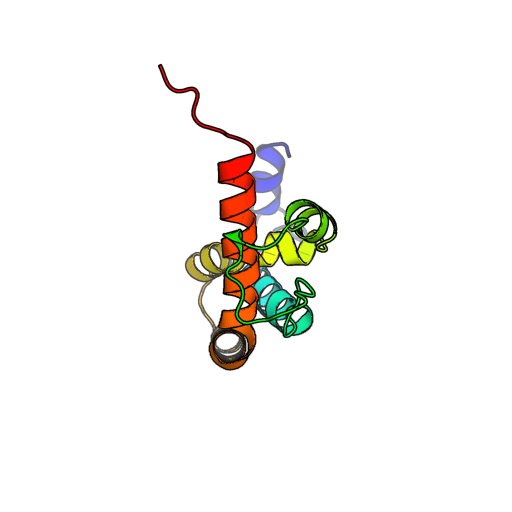
ATOM 759 N N . PHE A 1 98 ? -9.857 -3.204 -4.857 1.00 95.31 98 PHE A N 1
ATOM 760 C CA . PHE A 1 98 ? -9.657 -2.170 -3.850 1.00 95.31 98 PHE A CA 1
ATOM 761 C C . PHE A 1 98 ? -10.791 -1.140 -3.875 1.00 95.31 98 PHE A C 1
ATOM 763 O O . PHE A 1 98 ? -11.428 -0.895 -2.847 1.00 95.31 98 PHE A O 1
ATOM 770 N N . LEU A 1 99 ? -11.091 -0.579 -5.050 1.00 95.25 99 LEU A N 1
ATOM 771 C CA . LEU A 1 99 ? -12.131 0.436 -5.201 1.00 95.25 99 LEU A CA 1
ATOM 772 C C . LEU A 1 99 ? -13.525 -0.109 -4.866 1.00 95.25 99 LEU A C 1
ATOM 774 O O . LEU A 1 99 ? -14.323 0.588 -4.247 1.00 95.25 99 LEU A O 1
ATOM 778 N N . GLY A 1 100 ? -13.804 -1.361 -5.233 1.00 94.25 100 GLY A N 1
ATOM 779 C CA . GLY A 1 100 ? -15.104 -1.984 -5.003 1.00 94.25 100 GLY A CA 1
ATOM 780 C C . GLY A 1 100 ? -15.354 -2.415 -3.559 1.00 94.25 100 GLY A C 1
ATOM 781 O O . GLY A 1 100 ? -16.506 -2.468 -3.139 1.00 94.25 100 GLY A O 1
ATOM 782 N N . THR A 1 101 ? -14.307 -2.739 -2.791 1.00 92.25 101 THR A N 1
ATOM 783 C CA . THR A 1 101 ? -14.488 -3.400 -1.483 1.00 92.25 101 THR A CA 1
ATOM 784 C C . THR A 1 101 ? -13.813 -2.711 -0.305 1.00 92.25 101 THR A C 1
ATOM 786 O O . THR A 1 101 ? -14.237 -2.917 0.831 1.00 92.25 101 THR A O 1
ATOM 789 N N . LYS A 1 102 ? -12.767 -1.912 -0.536 1.00 92.94 102 LYS A N 1
ATOM 790 C CA . LYS A 1 102 ? -11.916 -1.353 0.530 1.00 92.94 102 LYS A CA 1
ATOM 791 C C . LYS A 1 102 ? -11.774 0.162 0.495 1.00 92.94 102 LYS A C 1
ATOM 793 O O . LYS A 1 102 ? -11.229 0.725 1.441 1.00 92.94 102 LYS A O 1
ATOM 798 N N . PHE A 1 103 ? -12.277 0.823 -0.545 1.00 92.12 103 PHE A N 1
ATOM 799 C CA . PHE A 1 103 ? -12.157 2.271 -0.709 1.00 92.12 103 PHE A CA 1
ATOM 800 C C . PHE A 1 103 ? -12.667 3.063 0.500 1.00 92.12 103 PHE A C 1
ATOM 802 O O . PHE A 1 103 ? -11.977 3.958 0.982 1.00 92.12 103 PHE A O 1
ATOM 809 N N . LEU A 1 104 ? -13.839 2.703 1.032 1.00 88.88 104 LEU A N 1
ATOM 810 C CA . LEU A 1 104 ? -14.415 3.393 2.189 1.00 88.88 104 LEU A CA 1
ATOM 811 C C . LEU A 1 104 ? -13.542 3.223 3.441 1.00 88.88 104 LEU A C 1
ATOM 813 O O . LEU A 1 104 ? -13.233 4.206 4.106 1.00 88.88 104 LEU A O 1
ATOM 817 N N . PHE A 1 105 ? -13.034 2.016 3.695 1.00 89.00 105 PHE A N 1
ATOM 818 C CA . PHE A 1 105 ? -12.152 1.755 4.840 1.00 89.00 105 PHE A CA 1
ATOM 819 C C . PHE A 1 105 ? -10.823 2.507 4.718 1.00 89.00 105 PHE A C 1
ATOM 821 O O . PHE A 1 105 ? -10.276 2.988 5.705 1.00 89.00 105 PHE A O 1
ATOM 828 N N . TRP A 1 106 ? -10.297 2.645 3.498 1.00 92.31 106 TRP A N 1
ATOM 829 C CA . TRP A 1 106 ? -9.138 3.498 3.243 1.00 92.31 106 TRP A CA 1
ATOM 830 C C . TRP A 1 106 ? -9.447 4.975 3.520 1.00 92.31 106 TRP A C 1
ATOM 832 O O . TRP A 1 106 ? -8.631 5.663 4.135 1.00 92.31 106 TRP A O 1
ATOM 842 N N . SER A 1 107 ? -10.622 5.458 3.105 1.00 87.69 107 SER A N 1
ATOM 843 C CA . SER A 1 107 ? -11.020 6.853 3.315 1.00 87.69 107 SER A CA 1
ATOM 844 C C . SER A 1 107 ? -11.114 7.221 4.801 1.00 87.69 107 SER A C 1
ATOM 846 O O . SER A 1 107 ? -10.695 8.314 5.180 1.00 87.69 107 SER A O 1
ATOM 848 N N . GLU A 1 108 ? -11.549 6.287 5.654 1.00 84.50 108 GLU A N 1
ATOM 849 C CA . GLU A 1 108 ? -11.550 6.448 7.114 1.00 84.50 108 GLU A CA 1
ATOM 850 C C . GLU A 1 108 ? -10.128 6.663 7.646 1.00 84.50 108 GLU A C 1
ATOM 852 O O . GLU A 1 108 ? -9.867 7.640 8.348 1.00 84.50 108 GLU A O 1
ATOM 857 N N . VAL A 1 109 ? -9.183 5.806 7.243 1.00 86.12 109 VAL A N 1
ATOM 858 C CA . VAL A 1 109 ? -7.770 5.906 7.647 1.00 86.12 109 VAL A CA 1
ATOM 859 C C . VAL A 1 109 ? -7.162 7.246 7.222 1.00 86.12 109 VAL A C 1
ATOM 861 O O . VAL A 1 109 ? -6.470 7.890 8.011 1.00 86.12 109 VAL A O 1
ATOM 864 N N . VAL A 1 110 ? -7.410 7.690 5.986 1.00 86.75 110 VAL A N 1
ATOM 865 C CA . VAL A 1 110 ? -6.869 8.965 5.483 1.00 86.75 110 VAL A CA 1
ATOM 866 C C . VAL A 1 110 ? -7.481 10.157 6.210 1.00 86.75 110 VAL A C 1
ATOM 868 O O . VAL A 1 110 ? -6.741 11.052 6.620 1.00 86.75 110 VAL A O 1
ATOM 871 N N . SER A 1 111 ? -8.800 10.161 6.399 1.00 83.25 111 SER A N 1
ATOM 872 C CA . SER A 1 111 ? -9.500 11.242 7.090 1.00 83.25 111 SER A CA 1
ATOM 873 C C . SER A 1 111 ? -9.007 11.386 8.530 1.00 83.25 111 SER A C 1
ATOM 875 O O . SER A 1 111 ? -8.653 12.488 8.932 1.00 83.25 111 SER A O 1
ATOM 877 N N . LEU A 1 112 ? -8.856 10.289 9.276 1.00 78.62 112 LEU A N 1
ATOM 878 C CA . LEU A 1 112 ? -8.336 10.347 10.646 1.00 78.62 112 LEU A CA 1
ATOM 879 C C . LEU A 1 112 ? -6.916 10.899 10.703 1.00 78.62 112 LEU A C 1
ATOM 881 O O . LEU A 1 112 ? -6.596 11.698 11.579 1.00 78.62 112 LEU A O 1
ATOM 885 N N . ARG A 1 113 ? -6.048 10.495 9.767 1.00 78.38 113 ARG A N 1
ATOM 886 C CA . ARG A 1 113 ? -4.672 11.008 9.731 1.00 78.38 113 ARG A CA 1
ATOM 887 C C . ARG A 1 113 ? -4.633 12.507 9.463 1.00 78.38 113 ARG A C 1
ATOM 889 O O . ARG A 1 113 ? -3.801 13.189 10.053 1.00 78.38 113 ARG A O 1
ATOM 896 N N . GLN A 1 114 ? -5.502 13.015 8.593 1.00 75.62 114 GLN A N 1
ATOM 897 C CA . GLN A 1 114 ? -5.595 14.451 8.331 1.00 75.62 114 GLN A CA 1
ATOM 898 C C . GLN A 1 114 ? -6.066 15.211 9.573 1.00 75.62 114 GLN A C 1
ATOM 900 O O . GLN A 1 114 ? -5.440 16.206 9.926 1.00 75.62 114 GLN A O 1
ATOM 905 N N . GLU A 1 115 ? -7.076 14.703 10.282 1.00 64.62 115 GLU A N 1
ATOM 906 C CA . GLU A 1 115 ? -7.553 15.316 11.528 1.00 64.62 115 GLU A CA 1
ATOM 907 C C . GLU A 1 115 ? -6.466 15.352 12.611 1.00 64.62 115 GLU A C 1
ATOM 909 O O . GLU A 1 115 ? -6.256 16.394 13.227 1.00 64.62 115 GLU A O 1
ATOM 914 N N . VAL A 1 116 ? -5.707 14.265 12.802 1.00 60.47 116 VAL A N 1
ATOM 915 C CA . VAL A 1 116 ? -4.591 14.242 13.768 1.00 60.47 116 VAL A CA 1
ATOM 916 C C . VAL A 1 116 ? -3.494 15.237 13.393 1.00 60.47 116 VAL A C 1
ATOM 918 O O . VAL A 1 116 ? -2.962 15.926 14.261 1.00 60.47 116 VAL A O 1
ATOM 921 N N . VAL A 1 117 ? -3.163 15.363 12.105 1.00 61.19 117 VAL A N 1
ATOM 922 C CA . VAL A 1 117 ? -2.192 16.368 11.647 1.00 61.19 117 VAL A CA 1
ATOM 923 C C . VAL A 1 117 ? -2.713 17.781 11.920 1.00 61.19 117 VAL A C 1
ATOM 925 O O . VAL A 1 117 ? -1.971 18.606 12.445 1.00 61.19 117 VAL A O 1
ATOM 928 N N . THR A 1 118 ? -3.982 18.070 11.629 1.00 59.28 118 THR A N 1
ATOM 929 C CA . THR A 1 118 ? -4.586 19.381 11.908 1.00 59.28 118 THR A CA 1
ATOM 930 C C . THR A 1 118 ? -4.656 19.683 13.410 1.00 59.28 118 THR A C 1
ATOM 932 O O . THR A 1 118 ? -4.389 20.813 13.807 1.00 59.28 118 THR A O 1
ATOM 935 N N . ALA A 1 119 ? -4.938 18.690 14.257 1.00 58.19 119 ALA A N 1
ATOM 936 C CA . ALA A 1 119 ? -4.953 18.844 15.712 1.00 58.19 119 ALA A CA 1
ATOM 937 C C . ALA A 1 119 ? -3.549 19.053 16.314 1.00 58.19 119 ALA A C 1
ATOM 939 O O . ALA A 1 119 ? -3.396 19.838 17.247 1.00 58.19 119 ALA A O 1
ATOM 940 N N . ALA A 1 120 ? -2.515 18.400 15.766 1.00 58.16 120 ALA A N 1
ATOM 941 C CA . ALA A 1 120 ? -1.123 18.548 16.204 1.00 58.16 120 ALA A CA 1
ATOM 942 C C . ALA A 1 120 ? -0.498 19.903 15.818 1.00 58.16 120 ALA A C 1
ATOM 944 O O . ALA A 1 120 ? 0.471 20.343 16.440 1.00 58.16 120 ALA A O 1
ATOM 945 N N . PHE A 1 121 ? -1.068 20.585 14.821 1.00 53.16 121 PHE A N 1
ATOM 946 C CA . PHE A 1 121 ? -0.732 21.957 14.449 1.00 53.16 121 PHE A CA 1
ATOM 947 C C . PHE A 1 121 ? -1.914 22.892 14.735 1.00 53.16 121 PHE A C 1
ATOM 949 O O . PHE A 1 121 ? -2.502 23.431 13.793 1.00 53.16 121 PHE A O 1
ATOM 956 N N . PRO A 1 122 ? -2.282 23.130 16.010 1.00 50.03 122 PRO A N 1
ATOM 957 C CA . PRO A 1 122 ? -3.315 24.104 16.302 1.00 50.03 122 PRO A CA 1
ATOM 958 C C . PRO A 1 122 ? -2.787 25.462 15.839 1.00 50.03 122 PRO A C 1
ATOM 960 O O . PRO A 1 122 ? -1.714 25.904 16.263 1.00 50.03 122 PRO A O 1
ATOM 963 N N . CYS A 1 123 ? -3.506 26.099 14.915 1.00 49.59 123 CYS A N 1
ATOM 964 C CA . CYS A 1 123 ? -3.201 27.444 14.455 1.00 49.59 123 CYS A CA 1
ATOM 965 C C . CYS A 1 123 ? -2.897 28.338 15.668 1.00 49.59 123 CYS A C 1
ATOM 967 O O . CYS A 1 123 ? -3.752 28.552 16.529 1.00 49.59 123 CYS A O 1
ATOM 969 N N . ARG A 1 124 ? -1.669 28.870 15.736 1.00 46.97 124 ARG A N 1
ATOM 970 C CA . ARG A 1 124 ? -1.384 30.071 16.523 1.00 46.97 124 ARG A CA 1
ATOM 971 C C . ARG A 1 124 ? -2.218 31.190 15.909 1.00 46.97 124 ARG A C 1
ATOM 973 O O . ARG A 1 124 ? -1.825 31.747 14.890 1.00 46.97 124 ARG A O 1
ATOM 980 N N . ASN A 1 125 ? -3.370 31.479 16.501 1.00 36.88 125 ASN A N 1
ATOM 981 C CA . ASN A 1 125 ? -4.100 32.702 16.201 1.00 36.88 125 ASN A CA 1
ATOM 982 C C . ASN A 1 125 ? -3.255 33.887 16.694 1.00 36.88 125 ASN A C 1
ATOM 984 O O . ASN A 1 125 ? -3.011 34.011 17.895 1.00 36.88 125 ASN A O 1
ATOM 988 N N . THR A 1 126 ? -2.775 34.706 15.759 1.00 48.53 126 THR A N 1
ATOM 989 C CA . THR A 1 126 ? -2.419 36.116 15.990 1.00 48.53 126 THR A CA 1
ATOM 990 C C . THR A 1 126 ? -3.613 36.988 15.669 1.00 48.53 126 THR A C 1
ATOM 992 O O . THR A 1 126 ? -4.241 36.696 14.624 1.00 48.53 126 THR A O 1
#